Protein AF-A0A4U9HNZ7-F1 (afdb_monomer)

Secondary structure (DSSP, 8-state):
-EESSSEE---EETTEE---TTS-TT-GGGSBS-TTSPBPTTS-BSBTHHHHSHHHHHHHHHHHHHTT---SS-STT-SHHHHHH--

Structure (mmCIF, N/CA/C/O backbone):
data_AF-A0A4U9HNZ7-F1
#
_entry.id   AF-A0A4U9HNZ7-F1
#
loop_
_atom_site.group_PDB
_atom_site.id
_atom_site.type_symbol
_atom_site.label_atom_id
_atom_site.label_alt_id
_atom_site.label_comp_id
_atom_site.label_asym_id
_atom_site.label_entity_id
_atom_site.label_seq_id
_atom_site.pdbx_PDB_ins_code
_atom_site.Cartn_x
_atom_site.Cartn_y
_atom_site.Cartn_z
_atom_site.occupancy
_atom_site.B_iso_or_equiv
_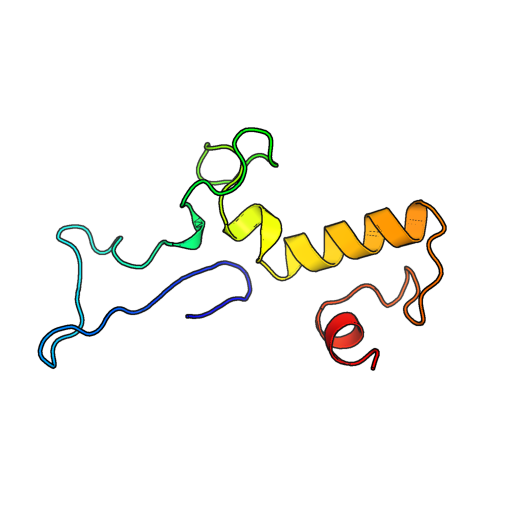atom_site.auth_seq_id
_atom_site.auth_comp_id
_atom_site.auth_asym_id
_atom_site.auth_atom_id
_atom_site.pdbx_PDB_model_num
ATOM 1 N N . MET A 1 1 ? 7.711 -9.024 -7.697 1.00 67.06 1 MET A N 1
ATOM 2 C CA . MET A 1 1 ? 7.240 -7.838 -6.949 1.00 67.06 1 MET A CA 1
ATOM 3 C C . MET A 1 1 ? 7.575 -8.036 -5.482 1.00 67.06 1 MET A C 1
ATOM 5 O O . MET A 1 1 ? 7.425 -9.150 -4.996 1.00 67.06 1 MET A O 1
ATOM 9 N N . ARG A 1 2 ? 8.060 -7.001 -4.798 1.00 78.12 2 ARG A N 1
ATOM 10 C CA . ARG A 1 2 ? 8.324 -7.002 -3.358 1.00 78.12 2 ARG A CA 1
ATOM 11 C C . ARG A 1 2 ? 7.495 -5.897 -2.720 1.00 78.12 2 ARG A C 1
ATOM 13 O O . ARG A 1 2 ? 7.535 -4.765 -3.192 1.00 78.12 2 ARG A O 1
ATOM 20 N N . VAL A 1 3 ? 6.797 -6.244 -1.645 1.00 80.25 3 VAL A N 1
ATOM 21 C CA . VAL A 1 3 ? 6.021 -5.320 -0.815 1.00 80.25 3 VAL A CA 1
ATOM 22 C C . VAL A 1 3 ? 6.514 -5.479 0.616 1.00 80.25 3 VAL A C 1
ATOM 24 O O . VAL A 1 3 ? 6.520 -6.589 1.144 1.00 80.25 3 VAL A O 1
ATOM 27 N N . HIS A 1 4 ? 7.036 -4.404 1.207 1.00 77.94 4 HIS A N 1
ATOM 28 C CA . HIS A 1 4 ? 7.459 -4.396 2.610 1.00 77.94 4 HIS A CA 1
ATOM 29 C C . HIS A 1 4 ? 7.422 -2.968 3.177 1.00 77.94 4 HIS A C 1
ATOM 31 O O . HIS A 1 4 ? 6.346 -2.442 3.444 1.00 77.94 4 HIS A O 1
ATOM 37 N N . ARG A 1 5 ? 8.591 -2.318 3.335 1.00 73.69 5 ARG A N 1
ATOM 38 C CA . ARG A 1 5 ? 8.690 -0.882 3.657 1.00 73.69 5 ARG A CA 1
ATOM 39 C C . ARG A 1 5 ? 8.373 -0.004 2.450 1.00 73.69 5 ARG A C 1
ATOM 41 O O . ARG A 1 5 ? 7.949 1.122 2.639 1.00 73.69 5 ARG A O 1
ATOM 48 N N . GLY A 1 6 ? 8.570 -0.554 1.256 1.00 72.62 6 GLY A N 1
ATOM 49 C CA . GLY A 1 6 ? 8.166 0.056 0.007 1.00 72.62 6 GLY A CA 1
ATOM 50 C C . GLY A 1 6 ? 7.728 -0.980 -1.018 1.00 72.62 6 GLY A C 1
ATOM 51 O O . GLY A 1 6 ? 7.735 -2.185 -0.722 1.00 72.62 6 GLY A O 1
ATOM 52 N N . THR A 1 7 ? 7.343 -0.511 -2.204 1.00 75.94 7 THR A N 1
ATOM 53 C CA . THR A 1 7 ? 6.805 -1.362 -3.279 1.00 75.94 7 THR A CA 1
ATOM 54 C C . THR A 1 7 ? 7.664 -1.290 -4.536 1.00 75.94 7 THR A C 1
ATOM 56 O O . THR A 1 7 ? 7.817 -0.233 -5.141 1.00 75.94 7 THR A O 1
ATOM 59 N N . GLY A 1 8 ? 8.208 -2.435 -4.959 1.00 78.75 8 GLY A N 1
ATOM 60 C CA . GLY A 1 8 ? 9.085 -2.506 -6.128 1.00 78.75 8 GLY A CA 1
ATOM 61 C C . GLY A 1 8 ? 8.933 -3.783 -6.953 1.00 78.75 8 GLY A C 1
ATOM 62 O O . GLY A 1 8 ? 8.427 -4.808 -6.485 1.00 78.75 8 GLY A O 1
ATOM 63 N N . ALA A 1 9 ? 9.394 -3.749 -8.200 1.00 77.94 9 ALA A N 1
ATOM 64 C CA . ALA A 1 9 ? 9.357 -4.884 -9.117 1.00 77.94 9 ALA A CA 1
ATOM 65 C C . ALA A 1 9 ? 10.665 -5.022 -9.901 1.00 77.94 9 ALA A C 1
ATOM 67 O O . ALA A 1 9 ? 11.116 -4.082 -10.536 1.00 77.94 9 ALA A O 1
ATOM 68 N N . GLY A 1 10 ? 11.248 -6.222 -9.909 1.00 79.25 10 GLY A N 1
ATOM 69 C CA . GLY A 1 10 ? 12.250 -6.582 -10.911 1.00 79.25 10 GLY A CA 1
ATOM 70 C C . GLY A 1 10 ? 11.549 -6.997 -12.201 1.00 79.25 10 GLY A C 1
ATOM 71 O O . GLY A 1 10 ? 10.592 -7.771 -12.147 1.00 79.25 10 GLY A O 1
ATOM 72 N N . ILE A 1 11 ? 12.012 -6.488 -13.341 1.00 77.94 11 ILE A N 1
ATOM 73 C CA . ILE A 1 11 ? 11.470 -6.814 -14.664 1.00 77.94 11 ILE A CA 1
ATOM 74 C C . ILE A 1 11 ? 12.516 -7.646 -15.413 1.00 77.94 11 ILE A C 1
ATOM 76 O O . ILE A 1 11 ? 13.681 -7.261 -15.471 1.00 77.94 11 ILE A O 1
ATOM 80 N N . ILE A 1 12 ? 12.116 -8.786 -15.982 1.00 83.56 12 ILE A N 1
ATOM 81 C CA . ILE A 1 12 ? 12.966 -9.615 -16.850 1.00 83.56 12 ILE A CA 1
ATOM 82 C C . ILE A 1 12 ? 12.335 -9.625 -18.239 1.00 83.56 12 ILE A C 1
ATOM 84 O O . ILE A 1 12 ? 11.161 -9.958 -18.376 1.00 83.56 12 ILE A O 1
ATOM 88 N N . SER A 1 13 ? 13.108 -9.261 -19.260 1.00 81.69 13 SER A N 1
ATOM 89 C CA . SER A 1 13 ? 12.672 -9.270 -20.657 1.00 81.69 13 SER A CA 1
ATOM 90 C C . SER A 1 13 ? 13.775 -9.848 -21.539 1.00 81.69 13 SER A C 1
ATOM 92 O O . SER A 1 13 ? 14.945 -9.495 -21.387 1.00 81.69 13 SER A O 1
ATOM 94 N N . ASN A 1 14 ? 13.421 -10.781 -22.428 1.00 83.06 14 ASN A N 1
ATOM 95 C CA . ASN A 1 14 ? 14.359 -11.496 -23.306 1.00 83.06 14 ASN A CA 1
ATOM 96 C C . ASN A 1 14 ? 15.562 -12.113 -22.562 1.00 83.06 14 ASN A C 1
ATOM 98 O O . ASN A 1 14 ? 16.706 -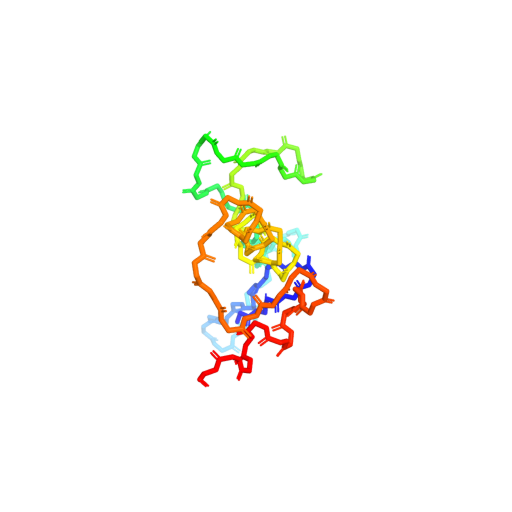12.011 -23.001 1.00 83.06 14 ASN A O 1
ATOM 102 N N . GLY A 1 15 ? 15.310 -12.711 -21.392 1.00 85.38 15 GLY A N 1
ATOM 103 C CA . GLY A 1 15 ? 16.344 -13.344 -20.564 1.00 85.38 15 GLY A CA 1
ATOM 104 C C . GLY A 1 15 ? 17.314 -12.372 -19.884 1.00 85.38 15 GLY A C 1
ATOM 105 O O . GLY A 1 15 ? 18.289 -12.812 -19.281 1.00 85.38 15 GLY A O 1
ATOM 106 N N . ARG A 1 16 ? 17.070 -11.058 -19.957 1.00 79.50 16 ARG A N 1
ATOM 107 C CA . ARG A 1 16 ? 17.894 -10.027 -19.317 1.00 79.50 16 ARG A CA 1
ATOM 108 C C . ARG A 1 16 ? 17.088 -9.283 -18.262 1.00 79.50 16 ARG A C 1
ATOM 110 O O . ARG A 1 16 ? 15.901 -9.016 -18.450 1.00 79.50 16 ARG A O 1
ATOM 117 N N . ILE A 1 17 ? 17.744 -8.925 -17.158 1.00 78.00 17 ILE A N 1
ATOM 118 C CA . ILE A 1 17 ? 17.166 -7.996 -16.185 1.00 78.00 17 ILE A CA 1
ATOM 119 C C . ILE A 1 17 ? 17.020 -6.653 -16.893 1.00 78.00 17 ILE A C 1
ATOM 121 O O . ILE A 1 17 ? 17.990 -6.096 -17.411 1.00 78.00 17 ILE A O 1
ATOM 125 N N . PHE A 1 18 ? 15.792 -6.159 -16.948 1.00 70.56 18 PHE A N 1
ATOM 126 C CA . PHE A 1 18 ? 15.490 -4.867 -17.523 1.00 70.56 18 PHE A CA 1
ATOM 127 C C . PHE A 1 18 ? 15.853 -3.802 -16.489 1.00 70.56 18 PHE A C 1
ATOM 129 O O . PHE A 1 18 ? 15.155 -3.612 -15.496 1.00 70.56 18 PHE A O 1
ATOM 136 N N . ILE A 1 19 ? 16.993 -3.152 -16.708 1.00 66.19 19 ILE A N 1
ATOM 137 C CA . ILE A 1 19 ? 17.479 -2.038 -15.898 1.00 66.19 19 ILE A CA 1
ATOM 138 C C . ILE A 1 19 ? 17.277 -0.783 -16.741 1.00 66.19 19 ILE A C 1
ATOM 140 O O . ILE A 1 19 ? 17.791 -0.674 -17.853 1.00 66.19 19 ILE A O 1
ATOM 144 N N . GLY A 1 20 ? 16.476 0.151 -16.242 1.00 62.12 20 GLY A N 1
ATOM 145 C CA . GLY A 1 20 ? 16.262 1.431 -16.905 1.00 62.12 20 GLY A CA 1
ATOM 146 C C . GLY A 1 20 ? 17.532 2.257 -16.924 1.00 62.12 20 GLY A C 1
ATOM 147 O O . GLY A 1 20 ? 18.408 2.077 -16.084 1.00 62.12 20 GLY A O 1
ATOM 148 N N . ARG A 1 21 ? 17.591 3.228 -17.834 1.00 59.47 21 ARG A N 1
ATOM 149 C CA . ARG A 1 21 ? 18.755 4.103 -18.042 1.00 59.47 21 ARG A CA 1
ATOM 150 C C . ARG A 1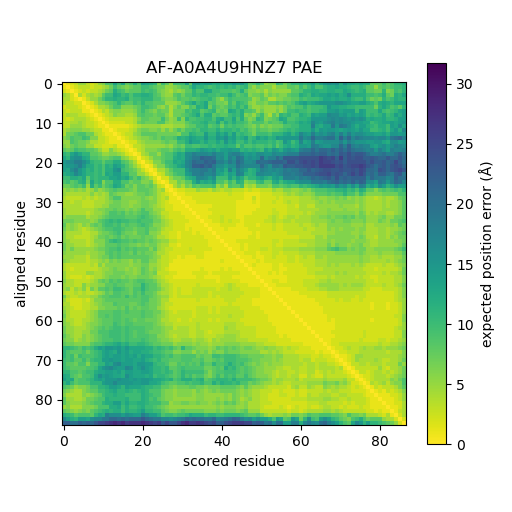 21 ? 19.235 4.841 -16.777 1.00 59.47 21 ARG A C 1
ATOM 152 O O . ARG A 1 21 ? 20.397 5.217 -16.730 1.00 59.47 21 ARG A O 1
ATOM 159 N N . ASN A 1 22 ? 18.378 4.970 -15.757 1.00 61.03 22 ASN A N 1
ATOM 160 C CA . ASN A 1 22 ? 18.694 5.604 -14.471 1.00 61.03 22 ASN A CA 1
ATOM 161 C C . ASN A 1 22 ? 18.663 4.636 -13.264 1.00 61.03 22 ASN A C 1
ATOM 163 O O . ASN A 1 22 ? 18.907 5.058 -12.144 1.00 61.03 22 ASN A O 1
ATOM 167 N N . GLY A 1 23 ? 18.365 3.345 -13.457 1.00 57.94 23 GLY A N 1
ATOM 168 C CA . GLY A 1 23 ? 18.181 2.386 -12.353 1.00 57.94 23 GLY A CA 1
ATOM 169 C C . GL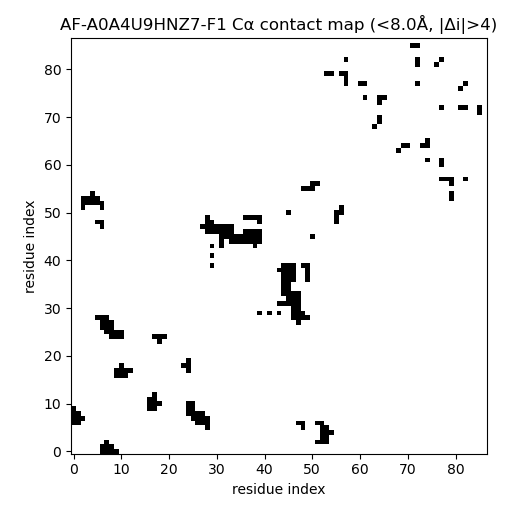Y A 1 23 ? 16.790 2.406 -11.696 1.00 57.94 23 GLY A C 1
ATOM 170 O O . GLY A 1 23 ? 16.480 1.516 -10.917 1.00 57.94 23 GLY A O 1
ATOM 171 N N . ASN A 1 24 ? 15.918 3.343 -12.077 1.00 59.06 24 ASN A N 1
ATOM 172 C CA . ASN A 1 24 ? 14.577 3.544 -11.495 1.00 59.06 24 ASN A CA 1
ATOM 173 C C . ASN A 1 24 ? 13.512 2.588 -12.063 1.00 59.06 24 ASN A C 1
ATOM 175 O O . ASN A 1 24 ? 12.323 2.686 -11.751 1.00 59.06 24 ASN A O 1
ATOM 179 N N . VAL A 1 25 ? 13.899 1.693 -12.975 1.00 59.66 25 VAL A N 1
ATOM 180 C CA . VAL A 1 25 ? 12.966 0.686 -13.480 1.00 59.66 25 VAL A CA 1
ATOM 181 C C . VAL A 1 25 ? 12.637 -0.257 -12.341 1.00 59.66 25 VAL A C 1
ATOM 183 O O . VAL A 1 25 ? 13.523 -0.885 -11.769 1.00 59.66 25 VAL A O 1
ATOM 186 N N . GLY A 1 26 ? 11.346 -0.348 -12.034 1.00 62.50 26 GLY A N 1
ATOM 187 C CA . GLY A 1 26 ? 10.869 -1.155 -10.925 1.00 62.50 26 GLY A CA 1
ATOM 188 C C . GLY A 1 26 ? 10.395 -0.367 -9.714 1.00 62.50 26 GLY A C 1
ATOM 189 O O . GLY A 1 26 ? 9.859 -1.000 -8.808 1.00 62.50 26 GLY A O 1
ATOM 190 N N . GLU A 1 27 ? 10.487 0.968 -9.701 1.00 73.31 27 GLU A N 1
ATOM 191 C CA . GLU A 1 2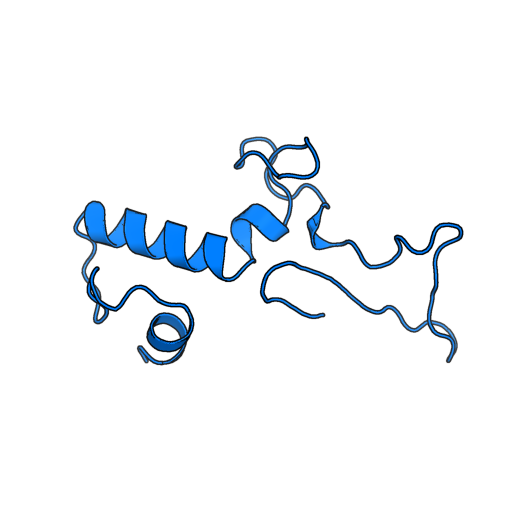7 ? 9.854 1.827 -8.681 1.00 73.31 27 GLU A CA 1
ATOM 192 C C . GLU A 1 27 ? 8.338 1.960 -8.899 1.00 73.31 27 GLU A C 1
ATOM 194 O O . GLU A 1 27 ? 7.753 3.042 -8.902 1.00 73.31 27 GLU A O 1
ATOM 199 N N . ILE A 1 28 ? 7.668 0.819 -9.081 1.00 82.31 28 ILE A N 1
ATOM 200 C CA . ILE A 1 28 ? 6.216 0.761 -9.262 1.00 82.31 28 ILE A CA 1
ATOM 201 C C . ILE A 1 28 ? 5.460 1.337 -8.057 1.00 82.31 28 ILE A C 1
ATOM 203 O O . ILE A 1 28 ? 4.309 1.733 -8.196 1.00 82.31 28 ILE A O 1
ATOM 207 N N . GLY A 1 29 ? 6.106 1.420 -6.890 1.00 83.25 29 GLY A N 1
ATOM 208 C CA . GLY A 1 29 ? 5.554 2.028 -5.688 1.00 83.25 29 GLY A CA 1
ATOM 209 C C . GLY A 1 29 ? 5.158 3.488 -5.860 1.00 83.25 29 GLY A C 1
ATOM 210 O O . GLY A 1 29 ? 4.220 3.908 -5.196 1.00 83.25 29 GLY A O 1
ATOM 211 N N . HIS A 1 30 ? 5.784 4.235 -6.774 1.00 90.81 30 HIS A N 1
ATOM 212 C CA . HIS A 1 30 ? 5.472 5.651 -7.005 1.00 90.81 30 HIS A CA 1
ATOM 213 C C . HIS A 1 30 ? 4.519 5.901 -8.177 1.00 90.81 30 HIS A C 1
ATOM 215 O O . HIS A 1 30 ? 4.166 7.050 -8.443 1.00 90.81 30 HIS A O 1
ATOM 221 N N . ILE A 1 31 ? 4.048 4.844 -8.846 1.00 90.00 31 ILE A N 1
ATOM 222 C CA . ILE A 1 31 ? 2.980 4.961 -9.842 1.00 90.00 31 ILE A CA 1
ATOM 223 C C . ILE A 1 31 ? 1.718 5.450 -9.132 1.00 90.00 31 ILE A C 1
ATOM 225 O O . ILE A 1 31 ? 1.302 4.859 -8.135 1.00 90.00 31 ILE A O 1
ATOM 229 N N . GLN A 1 32 ? 1.120 6.529 -9.636 1.00 93.06 32 GLN A N 1
ATOM 230 C CA . GLN A 1 32 ? -0.147 7.038 -9.124 1.00 93.06 32 GLN A CA 1
ATOM 231 C C . GLN A 1 32 ? -1.273 6.051 -9.455 1.00 93.06 32 GLN A C 1
ATOM 233 O O . GLN A 1 32 ? -1.494 5.722 -10.620 1.00 93.06 32 GLN A O 1
ATOM 238 N N . VAL A 1 33 ? -1.970 5.582 -8.423 1.00 94.81 33 VAL A N 1
ATOM 239 C CA . VAL A 1 33 ? -3.118 4.668 -8.514 1.00 94.81 33 VAL A CA 1
ATOM 240 C C . VAL A 1 33 ? -4.411 5.298 -7.994 1.00 94.81 33 VAL A C 1
ATOM 242 O O . VAL A 1 33 ? -5.485 4.857 -8.387 1.00 94.81 33 VAL A O 1
ATOM 245 N N . ASP A 1 34 ? -4.315 6.343 -7.164 1.00 94.19 34 ASP A N 1
ATOM 246 C CA . ASP A 1 34 ? -5.461 7.112 -6.664 1.00 94.19 34 ASP A CA 1
ATOM 247 C C . ASP A 1 34 ? -5.191 8.628 -6.748 1.00 94.19 34 ASP A C 1
ATOM 249 O O . ASP A 1 34 ? -4.470 9.169 -5.916 1.00 94.19 34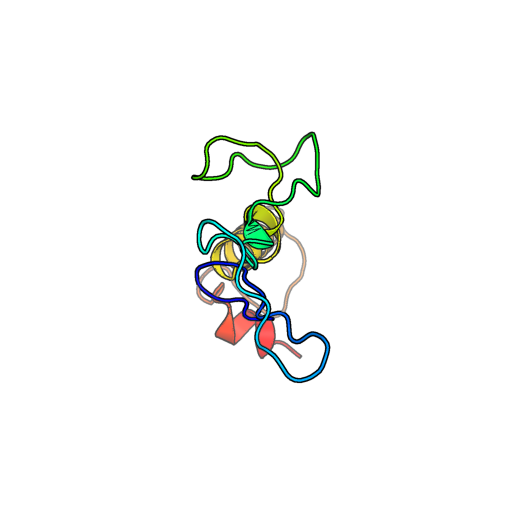 ASP A O 1
ATOM 253 N N . PRO A 1 35 ? -5.764 9.368 -7.710 1.00 93.12 35 PRO A N 1
ATOM 254 C CA . PRO A 1 35 ? -5.527 10.808 -7.842 1.00 93.12 35 PRO A CA 1
ATOM 255 C C . PRO A 1 35 ? -5.856 11.643 -6.595 1.00 93.12 35 PRO A C 1
ATOM 257 O O . PRO A 1 35 ? -5.319 12.740 -6.450 1.00 93.12 35 PRO A O 1
ATOM 260 N N . LEU A 1 36 ? -6.722 11.139 -5.710 1.00 94.62 36 LEU A N 1
ATOM 261 C CA . LEU A 1 36 ? -7.136 11.795 -4.466 1.00 94.62 36 LEU A CA 1
ATOM 262 C C . LEU A 1 36 ? -6.562 11.104 -3.218 1.00 94.62 36 LEU A C 1
ATOM 264 O O . LEU A 1 36 ? -6.992 11.389 -2.102 1.00 94.62 36 LEU A O 1
ATOM 268 N N . GLY A 1 37 ? -5.606 10.194 -3.405 1.00 92.56 37 GLY A N 1
ATOM 269 C CA . GLY A 1 37 ? -5.020 9.404 -2.334 1.00 92.56 37 GLY A CA 1
ATOM 270 C C . GLY A 1 37 ? -4.001 10.163 -1.482 1.00 92.56 37 GLY A C 1
ATOM 271 O O . GLY A 1 37 ? -3.659 11.322 -1.717 1.00 92.56 37 GLY A O 1
ATOM 272 N N . GLU A 1 38 ? -3.460 9.454 -0.494 1.00 93.81 38 GLU A N 1
ATOM 273 C CA . GLU A 1 38 ? -2.502 9.990 0.477 1.00 93.81 38 GLU A CA 1
ATOM 274 C C . GLU A 1 38 ? -1.222 10.545 -0.162 1.00 93.81 38 GLU A C 1
ATOM 276 O O . GLU A 1 38 ? -0.756 10.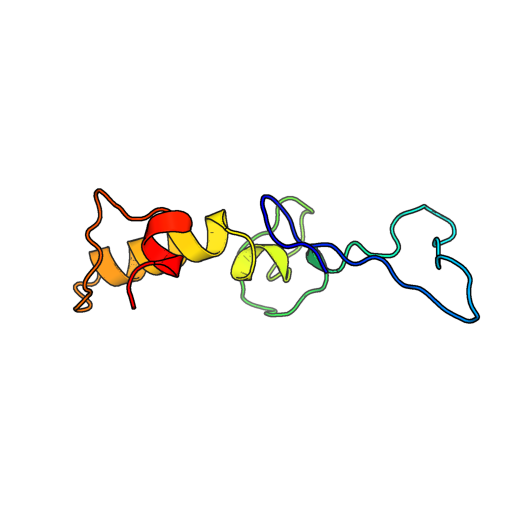080 -1.211 1.00 93.81 38 GLU A O 1
ATOM 281 N N . ARG A 1 39 ? -0.600 11.515 0.517 1.00 93.56 39 ARG A N 1
ATOM 282 C CA . ARG A 1 39 ? 0.682 12.081 0.086 1.00 93.56 39 ARG A CA 1
ATOM 283 C C . ARG A 1 39 ? 1.798 11.047 0.231 1.00 93.56 39 ARG A C 1
ATOM 285 O O . ARG A 1 39 ? 2.045 10.526 1.314 1.00 93.56 39 ARG A O 1
ATOM 292 N N . CYS A 1 40 ? 2.520 10.790 -0.853 1.00 92.12 40 CYS A N 1
ATOM 293 C CA . CYS A 1 40 ? 3.691 9.925 -0.855 1.00 92.12 40 CYS A CA 1
ATOM 294 C C . CYS A 1 40 ? 4.953 10.715 -0.487 1.00 92.12 40 CYS A C 1
ATOM 296 O O . CYS A 1 40 ? 5.089 11.896 -0.812 1.00 92.12 40 CYS A O 1
ATOM 298 N N . HIS A 1 41 ? 5.932 10.047 0.125 1.00 88.50 41 HIS A N 1
ATOM 299 C CA . HIS A 1 41 ? 7.220 10.659 0.454 1.00 88.50 41 HIS A CA 1
ATOM 300 C C . HIS A 1 41 ? 8.033 11.074 -0.790 1.00 88.50 41 HIS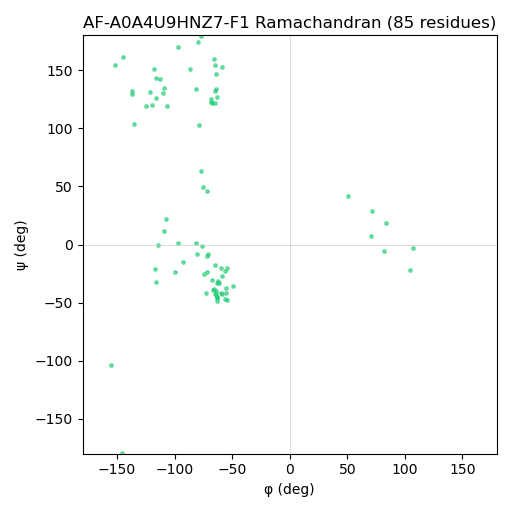 A C 1
ATOM 302 O O . HIS A 1 41 ? 8.949 11.882 -0.668 1.00 88.50 41 HIS A O 1
ATOM 308 N N . CYS A 1 42 ? 7.705 10.554 -1.983 1.00 88.75 42 CYS A N 1
ATOM 309 C CA . CYS A 1 42 ? 8.292 11.013 -3.248 1.00 88.75 42 CYS A CA 1
ATOM 310 C C . CYS A 1 42 ? 7.801 12.412 -3.677 1.00 88.75 42 CYS A C 1
ATOM 312 O O . CYS A 1 42 ? 8.346 12.986 -4.615 1.00 88.75 42 CYS A O 1
ATOM 314 N N . GLY A 1 43 ? 6.776 12.959 -3.009 1.00 91.69 43 GLY A N 1
ATOM 315 C CA . GLY A 1 43 ? 6.188 14.275 -3.278 1.00 91.69 43 GLY A CA 1
ATOM 316 C C . GLY A 1 43 ? 4.840 14.236 -4.008 1.00 91.69 43 GLY A C 1
ATOM 317 O O . GLY A 1 43 ? 4.069 15.189 -3.884 1.00 91.69 43 GLY A O 1
ATOM 318 N N . ASN A 1 44 ? 4.529 13.139 -4.708 1.00 92.75 44 ASN A N 1
ATOM 319 C CA . ASN A 1 44 ? 3.251 12.933 -5.402 1.00 92.75 44 ASN A CA 1
ATOM 320 C C . ASN A 1 44 ? 2.123 12.494 -4.448 1.00 92.75 44 ASN A C 1
ATOM 322 O O . ASN A 1 44 ? 2.354 12.214 -3.271 1.00 92.75 44 ASN A O 1
ATOM 326 N N . PHE A 1 45 ? 0.900 12.394 -4.973 1.00 95.88 45 PHE A N 1
ATOM 327 C CA . PHE A 1 45 ? -0.276 11.882 -4.262 1.00 95.88 45 PHE A CA 1
ATOM 328 C C . PHE A 1 45 ? -0.739 10.555 -4.855 1.00 95.88 45 PHE A C 1
ATOM 330 O O . PHE A 1 45 ? -0.694 10.370 -6.075 1.00 95.88 45 PHE A O 1
ATOM 337 N N . GLY A 1 46 ? -1.186 9.645 -3.987 1.00 93.75 46 GLY A N 1
ATOM 338 C CA . GLY A 1 46 ? -1.839 8.412 -4.408 1.00 93.75 46 GLY A CA 1
ATOM 339 C C . GLY A 1 46 ? -0.941 7.371 -5.039 1.00 93.75 46 GLY A C 1
ATOM 340 O O . GLY A 1 46 ? -1.379 6.635 -5.919 1.00 93.75 46 GLY A O 1
ATOM 341 N N . CYS A 1 47 ? 0.330 7.352 -4.665 1.00 95.19 47 CYS A N 1
ATOM 342 C CA . CYS A 1 47 ? 1.268 6.349 -5.139 1.00 95.19 47 CYS A CA 1
ATOM 343 C C . CYS A 1 47 ? 0.864 4.943 -4.660 1.00 95.19 47 CYS A C 1
ATOM 345 O O . CYS A 1 47 ? 0.385 4.790 -3.544 1.00 95.19 47 CYS A O 1
ATOM 347 N N . LEU A 1 48 ? 1.121 3.897 -5.451 1.00 91.75 48 LEU A N 1
ATOM 348 C CA . LEU A 1 48 ? 0.828 2.503 -5.078 1.00 91.75 48 LEU A CA 1
ATOM 349 C C . LEU A 1 48 ? 1.350 2.131 -3.679 1.00 91.75 48 LEU A C 1
ATOM 351 O O . LEU A 1 48 ? 0.724 1.375 -2.942 1.00 91.75 48 LEU A O 1
ATOM 355 N N . GLU A 1 49 ? 2.498 2.664 -3.288 1.00 91.69 49 GLU A N 1
ATOM 356 C CA . GLU A 1 49 ? 3.084 2.418 -1.978 1.00 91.69 49 GLU A CA 1
ATOM 357 C C . GLU A 1 49 ? 2.229 2.932 -0.813 1.00 91.69 49 GLU A C 1
ATOM 359 O O . GLU A 1 49 ? 2.189 2.276 0.228 1.00 91.69 49 GLU A O 1
ATOM 364 N N . THR A 1 50 ? 1.501 4.041 -0.990 1.00 93.44 50 THR A N 1
ATOM 365 C CA . THR A 1 50 ? 0.644 4.615 0.063 1.00 93.44 50 THR A CA 1
ATOM 366 C C . THR A 1 50 ? -0.596 3.774 0.339 1.00 93.44 50 THR A C 1
ATOM 368 O O . THR A 1 50 ? -1.291 4.028 1.318 1.00 93.44 50 THR A O 1
ATOM 371 N N . VAL A 1 51 ? -0.852 2.753 -0.482 1.00 92.06 51 VAL A N 1
ATOM 372 C CA . VAL A 1 51 ? -1.948 1.796 -0.290 1.00 92.06 51 VAL A CA 1
ATOM 373 C C . VAL A 1 51 ? -1.454 0.369 -0.052 1.00 92.06 51 VAL A C 1
ATOM 375 O O . VAL A 1 51 ? -2.087 -0.380 0.686 1.00 92.06 51 VAL A O 1
ATOM 378 N N . ALA A 1 52 ? -0.323 -0.021 -0.647 1.00 90.44 52 ALA A N 1
ATOM 379 C CA . ALA A 1 52 ? 0.140 -1.408 -0.647 1.00 90.44 52 ALA A CA 1
ATOM 380 C C . ALA A 1 52 ? 1.223 -1.712 0.397 1.00 90.44 52 ALA A C 1
ATOM 382 O O . ALA A 1 52 ? 1.387 -2.874 0.764 1.00 90.44 52 ALA A O 1
ATOM 383 N N . ALA A 1 53 ? 1.986 -0.721 0.871 1.00 90.12 53 ALA A N 1
ATOM 384 C CA . ALA A 1 53 ? 3.045 -0.975 1.848 1.00 90.12 53 ALA A CA 1
ATOM 385 C C . ALA A 1 53 ? 2.479 -1.483 3.183 1.00 90.12 53 ALA A C 1
ATOM 387 O O . ALA A 1 53 ? 1.360 -1.148 3.569 1.00 90.12 53 ALA A O 1
ATOM 388 N N . ASN A 1 54 ? 3.285 -2.225 3.950 1.00 91.50 54 ASN A N 1
ATOM 389 C CA . ASN A 1 54 ? 2.846 -2.771 5.240 1.00 91.50 54 ASN A CA 1
ATOM 390 C C . ASN A 1 54 ? 2.319 -1.673 6.175 1.00 91.50 54 ASN A C 1
ATOM 392 O O . ASN A 1 54 ? 1.288 -1.855 6.813 1.00 91.50 54 ASN A O 1
ATOM 396 N N . ALA A 1 55 ? 2.997 -0.521 6.215 1.00 89.62 55 ALA A N 1
ATOM 397 C CA . ALA A 1 55 ? 2.581 0.621 7.025 1.00 89.62 55 ALA A CA 1
ATOM 398 C C . ALA A 1 55 ? 1.229 1.199 6.573 1.00 89.62 55 ALA A C 1
ATOM 400 O O . ALA A 1 55 ? 0.398 1.514 7.419 1.00 89.62 55 ALA A O 1
ATOM 401 N N . ALA A 1 56 ? 0.988 1.278 5.260 1.00 91.38 56 ALA A N 1
ATOM 402 C CA . ALA A 1 56 ? -0.287 1.728 4.705 1.00 91.38 56 ALA A CA 1
ATOM 403 C C . ALA A 1 56 ? -1.433 0.784 5.095 1.00 91.38 56 ALA A C 1
ATOM 405 O O . ALA A 1 56 ? -2.482 1.229 5.561 1.00 91.38 56 ALA A O 1
ATOM 406 N N . ILE A 1 57 ? -1.208 -0.528 4.985 1.00 91.94 57 ILE A N 1
ATOM 407 C CA . ILE A 1 57 ? -2.181 -1.551 5.388 1.00 91.94 57 ILE A CA 1
ATOM 408 C C . ILE A 1 57 ? -2.449 -1.477 6.898 1.00 91.94 57 ILE A C 1
ATOM 410 O O . ILE A 1 57 ? -3.605 -1.435 7.314 1.00 91.94 57 ILE A O 1
ATOM 414 N N . GLU A 1 58 ? -1.402 -1.422 7.726 1.00 93.38 58 GLU A N 1
ATOM 415 C CA . GLU A 1 58 ? -1.527 -1.293 9.184 1.00 93.38 58 GLU A CA 1
ATOM 416 C C . GLU A 1 58 ? -2.297 -0.028 9.584 1.00 93.38 58 GLU A C 1
ATOM 418 O O . GLU A 1 58 ? -3.153 -0.079 10.465 1.00 93.38 58 GLU A O 1
ATOM 423 N N . GLN A 1 59 ? -2.020 1.108 8.938 1.00 91.88 59 GLN A N 1
ATOM 424 C CA . GLN A 1 59 ? -2.727 2.363 9.184 1.00 91.88 59 GLN A CA 1
ATOM 425 C C . GLN A 1 59 ? -4.198 2.265 8.777 1.00 91.88 59 GLN A C 1
ATOM 427 O O . GLN A 1 59 ? -5.070 2.701 9.529 1.00 91.88 59 GLN A O 1
ATOM 432 N N . ARG A 1 60 ? -4.492 1.651 7.625 1.00 91.81 60 ARG A N 1
ATOM 433 C CA . ARG A 1 60 ? -5.867 1.465 7.158 1.00 91.81 60 ARG A CA 1
ATOM 434 C C . ARG A 1 60 ? -6.674 0.579 8.101 1.00 91.81 60 ARG A C 1
ATOM 436 O O . ARG A 1 60 ? -7.807 0.924 8.421 1.00 91.81 60 ARG A O 1
ATOM 443 N N . VAL A 1 61 ? -6.101 -0.536 8.557 1.00 92.88 61 VAL A N 1
ATOM 444 C CA . VAL A 1 61 ? -6.761 -1.427 9.523 1.00 92.88 61 VAL A CA 1
ATOM 445 C C . VAL A 1 61 ? -7.000 -0.701 10.841 1.00 92.88 61 VAL A C 1
ATOM 447 O O . VAL A 1 61 ? -8.120 -0.736 11.340 1.00 92.88 61 VAL A O 1
ATOM 450 N N . ARG A 1 62 ? -6.002 0.019 11.366 1.00 93.81 62 ARG A N 1
ATOM 451 C CA . ARG A 1 62 ? -6.158 0.818 12.591 1.00 93.81 62 ARG A CA 1
ATOM 452 C C . ARG A 1 62 ? -7.322 1.801 12.482 1.00 93.81 62 ARG A C 1
ATOM 454 O O . ARG A 1 62 ? -8.166 1.821 13.367 1.00 93.81 62 ARG A O 1
ATOM 461 N N . HIS A 1 63 ? -7.406 2.539 11.377 1.00 92.56 63 HIS A N 1
ATOM 462 C CA . HIS A 1 63 ? -8.487 3.495 11.151 1.00 92.56 63 HIS A CA 1
ATOM 463 C C . HIS A 1 63 ? -9.874 2.831 11.148 1.00 92.56 63 HIS A C 1
ATOM 465 O O . HIS A 1 63 ? -10.814 3.349 11.741 1.00 92.56 63 HIS A O 1
ATOM 471 N N . LEU A 1 64 ? -10.004 1.654 10.526 1.00 92.31 64 LEU A N 1
ATOM 472 C CA . LEU A 1 64 ? -11.259 0.894 10.540 1.00 92.31 64 LEU A CA 1
ATOM 473 C C . LEU A 1 64 ? -11.603 0.386 11.950 1.00 92.31 64 LEU A C 1
ATOM 475 O O . LEU A 1 64 ? -12.761 0.429 12.357 1.00 92.31 64 LEU A O 1
ATOM 479 N N . LEU A 1 65 ? -10.614 -0.058 12.727 1.00 93.00 65 LEU A N 1
ATOM 480 C CA . LEU A 1 65 ? -10.835 -0.467 14.118 1.00 93.00 65 LEU A CA 1
ATOM 481 C C . LEU A 1 65 ? -11.288 0.711 14.993 1.00 93.00 65 LEU A C 1
ATOM 483 O O . LEU A 1 65 ? -12.223 0.563 15.774 1.00 93.00 65 LEU A O 1
ATOM 487 N N . GLU A 1 66 ? -10.678 1.887 14.828 1.00 93.00 66 GLU A N 1
ATOM 488 C CA . GLU A 1 66 ? -11.073 3.127 15.517 1.00 93.00 66 GLU A CA 1
ATOM 489 C C . GLU A 1 66 ? -12.499 3.568 15.154 1.00 93.00 66 GLU A C 1
ATOM 491 O O . GLU A 1 66 ? -13.212 4.119 15.988 1.00 93.00 66 GLU A O 1
ATOM 496 N N . GLN A 1 67 ? -12.949 3.273 13.931 1.00 93.75 67 GLN A N 1
ATOM 497 C CA . GLN A 1 67 ? -14.329 3.489 13.485 1.00 93.75 67 GLN A CA 1
ATOM 498 C C . GLN A 1 67 ? -15.325 2.444 14.021 1.00 93.75 67 GLN A C 1
ATOM 500 O O . GLN A 1 67 ? -16.519 2.540 13.738 1.00 93.75 67 GLN A O 1
ATOM 505 N N . GLY A 1 68 ? -14.866 1.452 14.789 1.00 92.19 68 GLY A N 1
ATOM 506 C CA . GLY A 1 68 ? -15.719 0.441 15.416 1.00 92.19 68 GLY A CA 1
ATOM 507 C C . GLY A 1 68 ? -16.094 -0.733 14.510 1.00 92.19 68 GLY A C 1
ATOM 508 O O . GLY A 1 68 ? -17.050 -1.451 14.809 1.00 92.19 68 GLY A O 1
ATOM 509 N N . TYR A 1 69 ? -15.369 -0.960 13.409 1.00 91.06 69 TYR A N 1
ATOM 510 C CA . TYR A 1 69 ? -15.590 -2.146 12.580 1.00 91.06 69 TYR A CA 1
ATOM 511 C C . TYR A 1 69 ? -15.262 -3.420 13.369 1.00 91.06 69 TYR A C 1
ATOM 513 O O . TYR A 1 69 ? -14.211 -3.522 14.005 1.00 91.06 69 TYR A O 1
ATOM 521 N N . GLN A 1 70 ? -16.146 -4.420 13.298 1.00 89.00 70 GLN A N 1
ATOM 522 C CA . GLN A 1 70 ? -15.893 -5.710 13.936 1.00 89.00 70 GLN A CA 1
ATOM 523 C C . GLN A 1 70 ? -14.697 -6.411 13.290 1.00 89.00 70 GLN A C 1
ATOM 525 O O . GLN A 1 70 ? -14.609 -6.537 12.069 1.00 89.00 70 GLN A O 1
ATOM 530 N N . SER A 1 71 ? -13.786 -6.896 14.127 1.00 87.31 71 SER A N 1
ATOM 531 C CA . SER A 1 71 ? -12.560 -7.557 13.698 1.00 87.31 71 SER A CA 1
ATOM 532 C C . SER A 1 71 ? -12.099 -8.559 14.748 1.00 87.31 71 SER A C 1
ATOM 534 O O . SER A 1 71 ? -12.376 -8.412 15.936 1.00 87.31 71 SER A O 1
ATOM 536 N N . ARG A 1 72 ? -11.353 -9.573 14.304 1.00 86.62 72 ARG A N 1
ATOM 537 C CA . ARG A 1 72 ? -10.632 -10.511 15.182 1.00 86.62 72 ARG A CA 1
ATOM 538 C C . ARG A 1 72 ? -9.307 -9.940 15.693 1.00 86.62 72 ARG A C 1
ATOM 540 O O . ARG A 1 72 ? -8.658 -10.569 16.519 1.00 86.62 72 ARG A O 1
ATOM 547 N N . ILE A 1 73 ? -8.900 -8.786 15.169 1.00 87.75 73 ILE A N 1
ATOM 548 C CA . ILE A 1 73 ? -7.661 -8.085 15.506 1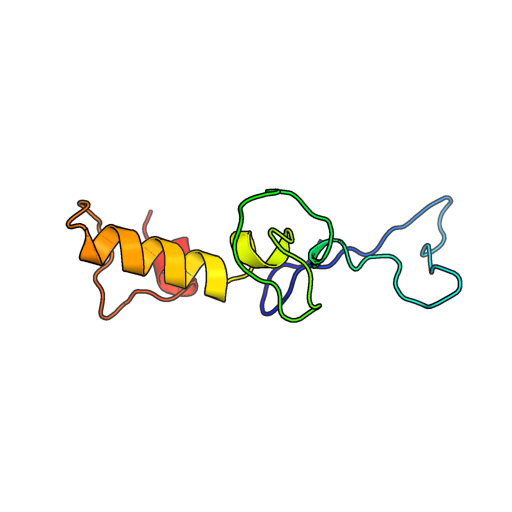.00 87.75 73 ILE A CA 1
ATOM 549 C C . ILE A 1 73 ? -8.032 -6.833 16.291 1.00 87.75 73 ILE A C 1
ATOM 551 O O . ILE A 1 73 ? -8.951 -6.113 15.902 1.00 87.75 73 ILE A O 1
ATOM 555 N N . THR A 1 74 ? -7.312 -6.578 17.377 1.00 87.69 74 THR A N 1
ATOM 556 C CA . THR A 1 74 ? -7.485 -5.398 18.228 1.00 87.69 74 THR A CA 1
ATOM 557 C C . THR A 1 74 ? -6.482 -4.302 17.863 1.00 87.69 74 THR A C 1
ATOM 559 O O . THR A 1 74 ? -5.544 -4.517 17.092 1.00 87.69 74 THR A O 1
ATOM 562 N N . LEU A 1 75 ? -6.668 -3.103 18.423 1.00 85.44 75 LEU A N 1
ATOM 563 C CA . LEU A 1 75 ? -5.745 -1.981 18.216 1.00 85.44 75 LEU A CA 1
ATOM 564 C C . LEU A 1 75 ? -4.325 -2.288 18.719 1.00 85.44 75 LEU A C 1
ATOM 566 O O . LEU A 1 75 ? -3.356 -1.860 18.086 1.00 85.44 75 LEU A O 1
ATOM 570 N N . ASP A 1 76 ? -4.210 -3.075 19.791 1.00 84.81 76 ASP A N 1
ATOM 571 C CA . ASP A 1 76 ? -2.933 -3.472 20.394 1.00 84.81 76 ASP A CA 1
ATOM 572 C C . ASP A 1 76 ? -2.109 -4.394 19.477 1.00 84.81 76 ASP A C 1
ATOM 574 O O . ASP A 1 76 ? -0.883 -4.297 19.436 1.00 84.81 76 ASP A O 1
ATOM 578 N N . ASP A 1 77 ? -2.783 -5.205 18.653 1.00 84.62 77 ASP A N 1
ATOM 579 C CA . ASP A 1 77 ? -2.169 -6.174 17.735 1.00 84.62 77 ASP A CA 1
ATOM 580 C C . ASP A 1 77 ? -2.258 -5.753 16.256 1.00 84.62 77 ASP A C 1
ATOM 582 O O . ASP A 1 77 ? -2.127 -6.573 15.347 1.00 84.62 77 ASP A O 1
ATOM 586 N N . CYS A 1 78 ? -2.439 -4.461 15.965 1.00 85.75 78 CYS A N 1
ATOM 587 C CA . CYS A 1 78 ? -2.577 -3.951 14.596 1.00 85.75 78 CYS A CA 1
ATOM 588 C C . CYS A 1 78 ? -1.224 -3.854 13.849 1.00 85.75 78 CYS A C 1
ATOM 590 O O . CYS A 1 78 ? -0.756 -2.769 13.480 1.00 85.75 78 CYS A O 1
ATOM 592 N N . LYS A 1 79 ? -0.581 -5.009 13.646 1.00 90.19 79 LYS A N 1
ATOM 593 C CA . LYS A 1 79 ? 0.674 -5.211 12.903 1.00 90.19 79 LYS A CA 1
ATOM 594 C C . LYS A 1 79 ? 0.458 -6.124 11.706 1.00 90.19 79 LYS A C 1
ATOM 596 O O . LYS A 1 79 ? -0.353 -7.044 11.773 1.00 90.19 79 LYS A O 1
ATOM 601 N N . ILE A 1 80 ? 1.250 -5.955 10.645 1.00 89.56 80 ILE A N 1
ATOM 602 C CA . ILE A 1 80 ? 1.080 -6.695 9.387 1.00 89.56 80 ILE A CA 1
ATOM 603 C C . ILE A 1 80 ? 1.095 -8.214 9.595 1.00 89.56 80 ILE A C 1
ATOM 605 O O . ILE A 1 80 ? 0.298 -8.928 9.001 1.00 89.56 80 ILE A O 1
ATOM 609 N N . ASN A 1 81 ? 1.926 -8.716 10.512 1.00 88.44 81 ASN A N 1
ATOM 610 C CA . ASN A 1 81 ? 1.989 -10.144 10.820 1.00 88.44 81 ASN A CA 1
ATOM 611 C C . ASN A 1 81 ? 0.694 -10.669 11.451 1.00 88.44 81 ASN A C 1
ATOM 613 O O . ASN A 1 81 ? 0.293 -11.788 11.149 1.00 88.44 81 ASN A O 1
ATOM 617 N N . ALA A 1 82 ? 0.054 -9.889 12.324 1.00 87.81 82 ALA A N 1
ATOM 618 C CA . ALA A 1 82 ? -1.231 -10.248 12.917 1.00 87.81 82 ALA A CA 1
ATOM 619 C C . ALA A 1 82 ? -2.356 -10.123 11.879 1.00 87.81 82 ALA A C 1
ATOM 621 O O . ALA A 1 82 ? -3.159 -11.042 11.738 1.00 87.81 82 ALA A O 1
ATOM 622 N N . ILE A 1 83 ? -2.330 -9.057 11.070 1.00 87.25 83 ILE A N 1
ATOM 623 C CA . ILE A 1 83 ? -3.253 -8.827 9.947 1.00 87.25 83 ILE A CA 1
ATOM 624 C C . ILE A 1 83 ? -3.229 -9.997 8.959 1.00 87.25 83 ILE A C 1
ATOM 626 O O . ILE A 1 83 ? -4.279 -10.526 8.608 1.00 87.25 83 ILE A O 1
ATOM 630 N N . CYS A 1 84 ? -2.047 -10.478 8.571 1.00 86.12 84 CYS A N 1
ATOM 631 C CA . CYS A 1 84 ? -1.914 -11.615 7.660 1.00 86.12 84 CYS A CA 1
ATOM 632 C C . CYS A 1 84 ? -2.281 -12.969 8.292 1.00 86.12 84 CYS A C 1
ATOM 634 O O . CYS A 1 84 ? -2.595 -13.908 7.562 1.00 86.12 84 CYS A O 1
ATOM 636 N N . LYS A 1 85 ? -2.217 -13.101 9.624 1.00 83.38 85 LYS A N 1
ATOM 637 C CA . LYS A 1 85 ? -2.526 -14.348 10.349 1.00 83.38 85 LYS A CA 1
ATOM 638 C C . LYS A 1 85 ? -3.980 -14.451 10.809 1.00 83.38 85 LYS A C 1
ATOM 640 O O . LYS A 1 85 ? -4.400 -15.549 11.162 1.00 83.38 85 LYS A O 1
ATOM 645 N N . GLY A 1 86 ? -4.736 -13.353 10.809 1.00 65.25 86 GLY A N 1
ATOM 646 C CA . GLY A 1 86 ? -6.125 -13.273 11.274 1.00 65.25 86 GLY A CA 1
ATOM 647 C C . GLY A 1 86 ? -7.154 -13.953 10.362 1.00 65.25 86 GLY A C 1
ATOM 648 O O . GLY A 1 86 ? -8.181 -13.345 10.068 1.00 65.25 86 GLY A O 1
ATOM 649 N N . ARG A 1 87 ? -6.880 -15.182 9.903 1.00 54.25 87 ARG A N 1
ATOM 650 C CA . ARG A 1 87 ? -7.817 -16.022 9.144 1.00 54.25 87 ARG A CA 1
ATOM 651 C C . ARG A 1 87 ? -8.824 -16.701 10.058 1.00 54.25 87 ARG A C 1
ATOM 653 O O . ARG A 1 87 ? -8.459 -17.153 11.170 1.00 54.25 87 ARG A O 1
#

Organism: NCBI:txid83655

Radius of gyration: 15.97 Å; Cα contacts (8 Å, |Δi|>4): 127; chains: 1; bounding box: 35×30×44 Å

pLDDT: mean 84.3, std 10.6, range [54.25, 95.88]

Solvent-accessible surface area (backbone atoms only — not comparable to full-atom values): 5156 Å² total; per-residue (Å²): 112,49,71,43,96,46,31,36,34,84,48,73,54,95,94,35,77,52,70,40,101,83,64,64,50,33,55,55,18,66,43,69,75,34,94,86,40,58,78,33,94,90,72,53,43,8,17,38,26,59,63,63,9,44,65,32,44,28,51,52,51,44,54,43,48,75,73,65,52,90,66,98,65,52,82,92,52,55,39,56,72,47,66,76,61,71,120

Foldseek 3Di:
DDAEQFFWDFDADPNDTDQDPVNCHTNQQQPAPDQQADQDPVGHHRGNRCCGHQVNQLVVVLVCVVVVDDAPDHNVRSGSVCVVVRD

InterPro domains:
  IPR000600 ROK family [PF00480] (2-85)
  IPR000600 ROK family [PTHR18964] (4-68)
  IPR043129 ATPase, nucleotide binding domain [SSF53067] (3-73)
  IPR049874 ROK, conserved site [PS01125] (3-30)

Nearest PDB structures (foldseek):
  2qm1-assembly1_B  TM=7.581E-01  e=1.693E-06  Enterococcus faecalis V583
  3vov-assembly1_B  TM=8.607E-01  e=4.575E-05  Thermus thermophilus HB8
  3eo3-assembly3_B  TM=8.004E-01  e=4.575E-05  Homo sapiens
  3eo3-assembly3_A  TM=7.458E-01  e=4.265E-05  Homo sapiens
  3eo3-assembly2_C-2  TM=7.457E-01  e=6.496E-05  Homo sapiens

Sequence (87 aa):
MRVHRGTGAGIISNGRIFIGRNGNVGEIGHIQVDPLGERCHCGNFGCLETVAANAAIEQRVRHLLEQGYQSRITLDDCKINAICKGR

Mean predicted aligned error: 7.09 Å